Protein AF-A0A7T8GVG1-F1 (afdb_monomer_lite)

Foldseek 3Di:
DDPPVVLLVQLLVCVLVVHDLVVSCVVSVHDSVSSVVSCPDPVNCCSVVVPPD

Structure (mmCIF, N/CA/C/O backbone):
data_AF-A0A7T8GVG1-F1
#
_entry.id   AF-A0A7T8GVG1-F1
#
loop_
_atom_site.group_PDB
_atom_site.id
_atom_site.type_symbol
_atom_site.label_atom_id
_atom_site.label_alt_id
_atom_site.label_comp_id
_atom_site.label_asym_id
_atom_site.label_entity_id
_atom_site.label_seq_id
_atom_site.pdbx_PDB_ins_code
_atom_site.Cartn_x
_atom_site.Cartn_y
_atom_site.Cartn_z
_atom_site.occupancy
_atom_site.B_iso_or_equiv
_atom_site.auth_seq_id
_atom_site.auth_comp_id
_atom_site.auth_asym_id
_atom_site.auth_atom_id
_atom_site.pdbx_PDB_model_num
ATOM 1 N N . MET A 1 1 ? 22.082 -3.114 -2.375 1.00 43.53 1 MET A N 1
ATOM 2 C CA . MET A 1 1 ? 21.097 -2.254 -1.677 1.00 43.53 1 MET A CA 1
ATOM 3 C C . MET A 1 1 ? 19.695 -2.641 -2.123 1.00 43.53 1 MET A C 1
ATOM 5 O O . MET A 1 1 ? 19.405 -2.616 -3.310 1.00 43.53 1 MET A O 1
ATOM 9 N N . SER A 1 2 ? 18.872 -3.095 -1.179 1.00 52.22 2 SER A N 1
ATOM 10 C CA . SER A 1 2 ? 17.596 -3.789 -1.388 1.00 52.22 2 SER A CA 1
ATOM 11 C C . SER A 1 2 ? 16.517 -2.914 -2.041 1.00 52.22 2 SER A C 1
ATOM 13 O O . SER A 1 2 ? 15.857 -2.134 -1.353 1.00 52.22 2 SER A O 1
ATOM 15 N N . HIS A 1 3 ? 16.270 -3.091 -3.342 1.00 55.22 3 HIS A N 1
ATOM 16 C CA . HIS A 1 3 ? 15.114 -2.490 -4.028 1.00 55.22 3 HIS A CA 1
ATOM 17 C C . HIS A 1 3 ? 13.775 -2.873 -3.366 1.00 55.22 3 HIS A C 1
ATOM 19 O O . HIS A 1 3 ? 12.840 -2.078 -3.338 1.00 55.22 3 HIS A O 1
ATOM 25 N N . GLU A 1 4 ? 13.707 -4.048 -2.739 1.00 59.06 4 GLU A N 1
ATOM 26 C CA . GLU A 1 4 ? 12.477 -4.592 -2.162 1.00 59.06 4 GLU A CA 1
ATOM 27 C C . GLU A 1 4 ? 11.989 -3.876 -0.887 1.00 59.06 4 GLU A C 1
ATOM 29 O O . GLU A 1 4 ? 10.784 -3.813 -0.632 1.00 59.06 4 GLU A O 1
ATOM 34 N N . LYS A 1 5 ? 12.896 -3.291 -0.086 1.00 63.38 5 LYS A N 1
ATOM 35 C CA . LYS A 1 5 ? 12.510 -2.562 1.139 1.00 63.38 5 LYS A CA 1
ATOM 36 C C . LYS A 1 5 ? 11.796 -1.245 0.817 1.00 63.38 5 LYS A C 1
ATOM 38 O O . LYS A 1 5 ? 10.743 -0.976 1.391 1.00 63.38 5 LYS A O 1
ATOM 43 N N . LYS A 1 6 ? 12.303 -0.486 -0.164 1.00 73.12 6 LYS A N 1
ATOM 44 C CA . LYS A 1 6 ? 11.730 0.812 -0.569 1.00 73.12 6 LYS A CA 1
ATOM 45 C C . LYS A 1 6 ? 10.293 0.691 -1.090 1.00 73.12 6 LYS A C 1
ATOM 47 O O . LYS A 1 6 ? 9.474 1.571 -0.832 1.00 73.12 6 LYS A O 1
ATOM 52 N N . SER A 1 7 ? 9.964 -0.398 -1.788 1.00 79.38 7 SER A N 1
ATOM 53 C CA . SER A 1 7 ? 8.613 -0.616 -2.322 1.00 79.38 7 SER A CA 1
ATOM 54 C C . SER A 1 7 ? 7.583 -0.854 -1.219 1.00 79.38 7 SER A C 1
ATOM 56 O O . SER A 1 7 ? 6.490 -0.298 -1.278 1.00 79.38 7 SER A O 1
ATOM 58 N N . ARG A 1 8 ? 7.925 -1.617 -0.172 1.00 81.38 8 ARG A N 1
ATOM 59 C CA . ARG A 1 8 ? 7.005 -1.876 0.953 1.00 81.38 8 ARG A CA 1
ATOM 60 C C . ARG A 1 8 ? 6.709 -0.610 1.755 1.00 81.38 8 ARG A C 1
ATOM 62 O O . ARG A 1 8 ? 5.567 -0.412 2.161 1.00 81.38 8 ARG A O 1
ATOM 69 N N . GLU A 1 9 ? 7.708 0.248 1.947 1.00 84.62 9 GLU A N 1
ATOM 70 C CA . GLU A 1 9 ? 7.530 1.540 2.621 1.00 84.62 9 GLU A CA 1
ATOM 71 C C . GLU A 1 9 ? 6.636 2.484 1.811 1.00 84.62 9 GLU A C 1
ATOM 73 O O . GLU A 1 9 ? 5.689 3.03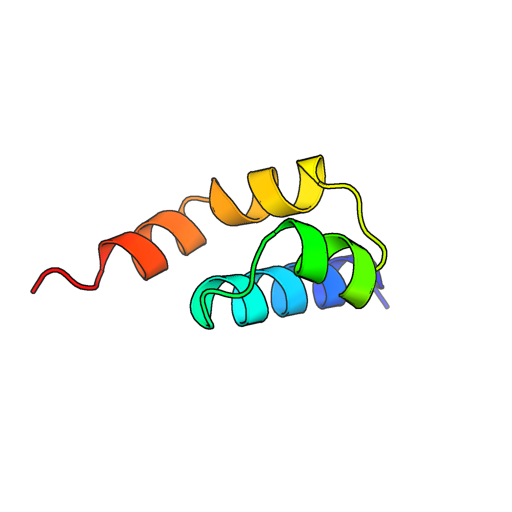1 2.369 1.00 84.62 9 GLU A O 1
ATOM 78 N N . LYS A 1 10 ? 6.841 2.588 0.489 1.00 87.50 10 LYS A N 1
ATOM 79 C CA . LYS A 1 10 ? 5.939 3.347 -0.399 1.00 87.50 10 LYS A CA 1
ATOM 80 C C . LYS A 1 10 ? 4.507 2.815 -0.382 1.00 87.50 10 LYS A C 1
ATOM 82 O O . LYS A 1 10 ? 3.570 3.600 -0.307 1.00 87.50 10 LYS A O 1
ATOM 87 N N . ILE A 1 11 ? 4.322 1.492 -0.431 1.00 87.88 11 ILE A N 1
ATOM 88 C CA . ILE A 1 11 ? 2.990 0.871 -0.344 1.00 87.88 11 ILE A CA 1
ATOM 89 C C . ILE A 1 11 ? 2.324 1.233 0.985 1.00 87.88 11 ILE A C 1
ATOM 91 O O . ILE A 1 11 ? 1.151 1.595 0.995 1.00 87.88 11 ILE A O 1
ATOM 95 N N . ALA A 1 12 ? 3.056 1.151 2.099 1.00 86.06 12 ALA A N 1
ATOM 96 C CA . ALA A 1 12 ? 2.534 1.525 3.406 1.00 86.06 12 ALA A CA 1
ATOM 97 C C . ALA A 1 12 ? 2.148 3.010 3.449 1.00 86.06 12 ALA A C 1
ATOM 99 O O . ALA A 1 12 ? 1.053 3.332 3.892 1.00 86.06 12 ALA A O 1
ATOM 100 N N . ASP A 1 13 ? 2.990 3.910 2.952 1.00 88.00 13 ASP A N 1
ATOM 101 C CA . ASP A 1 13 ? 2.696 5.345 2.941 1.00 88.00 13 ASP A CA 1
ATOM 102 C C . ASP A 1 13 ? 1.424 5.673 2.137 1.00 88.00 13 ASP A C 1
ATOM 104 O O . ASP A 1 13 ? 0.493 6.296 2.648 1.00 88.00 13 ASP A O 1
ATOM 108 N N . LEU A 1 14 ? 1.303 5.104 0.934 1.00 88.38 14 LEU A N 1
ATOM 109 C CA . LEU A 1 14 ? 0.121 5.260 0.083 1.00 88.38 14 LEU A CA 1
ATOM 110 C C . LEU A 1 14 ? -1.147 4.658 0.714 1.00 88.38 14 LEU A C 1
ATOM 112 O O . LEU A 1 14 ? -2.235 5.221 0.593 1.00 88.38 14 LEU A O 1
ATOM 116 N N . LEU A 1 15 ? -1.022 3.530 1.417 1.00 86.44 15 LEU A N 1
ATOM 117 C CA . LEU A 1 15 ? -2.124 2.926 2.167 1.00 86.44 15 LEU A CA 1
ATOM 118 C C . LEU A 1 15 ? -2.551 3.794 3.365 1.00 86.44 15 LEU A C 1
ATOM 120 O O . LEU A 1 15 ? -3.748 3.877 3.637 1.00 86.44 15 LEU A O 1
ATOM 124 N N . LYS A 1 16 ? -1.618 4.464 4.066 1.00 84.62 16 LYS A N 1
ATOM 125 C CA . LYS A 1 16 ? -1.958 5.453 5.114 1.00 84.62 16 LYS A CA 1
ATOM 126 C C . LYS A 1 16 ? -2.692 6.651 4.521 1.00 84.62 16 LYS A C 1
ATOM 128 O O . LYS A 1 16 ? -3.670 7.108 5.103 1.00 84.62 16 LYS A O 1
ATOM 133 N N . ALA A 1 17 ? -2.273 7.098 3.339 1.00 86.94 17 ALA A N 1
ATOM 134 C CA . ALA A 1 17 ? -2.928 8.157 2.577 1.00 86.94 17 ALA A CA 1
ATOM 1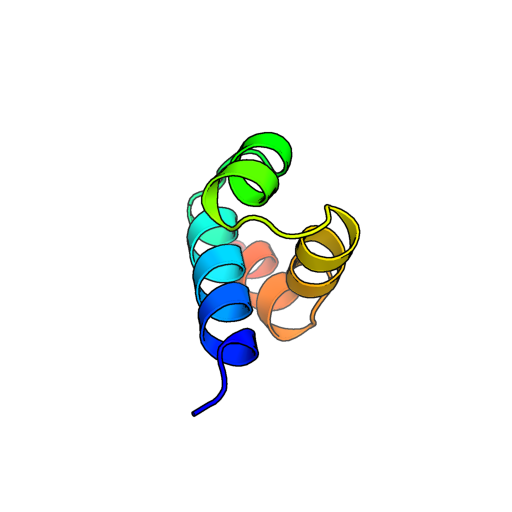35 C C . ALA A 1 17 ? -4.287 7.739 1.971 1.00 86.94 17 ALA A C 1
ATOM 137 O O . ALA A 1 17 ? -4.888 8.511 1.228 1.00 86.94 17 ALA A O 1
ATOM 138 N N . LYS A 1 18 ? -4.787 6.528 2.278 1.00 83.19 18 LYS A N 1
ATOM 139 C CA . LYS A 1 18 ? -6.051 5.963 1.769 1.00 83.19 18 LYS A CA 1
ATOM 140 C C . LYS A 1 18 ? -6.131 5.929 0.236 1.00 83.19 18 LYS A C 1
ATOM 142 O O . LYS A 1 18 ? -7.218 5.986 -0.335 1.00 83.19 18 LYS A O 1
ATOM 147 N N . VAL A 1 19 ? -4.986 5.807 -0.439 1.00 87.19 19 VAL A N 1
ATOM 148 C CA . VAL A 1 19 ? -4.932 5.658 -1.896 1.00 87.19 19 VAL A CA 1
ATOM 149 C C . VAL A 1 19 ? -5.500 4.297 -2.289 1.00 87.19 19 VAL A C 1
ATOM 151 O O . VAL A 1 19 ? -5.274 3.282 -1.626 1.00 87.19 19 VAL A O 1
ATOM 154 N N . ASP A 1 20 ? -6.237 4.269 -3.397 1.00 87.31 20 ASP A N 1
ATOM 155 C CA . ASP A 1 20 ? -6.828 3.040 -3.906 1.00 87.31 20 ASP A CA 1
ATOM 156 C C . ASP A 1 20 ? -5.749 2.003 -4.254 1.00 87.31 20 ASP A C 1
ATOM 158 O O . ASP A 1 20 ? -4.777 2.302 -4.953 1.00 87.31 20 ASP A O 1
ATOM 162 N N . LYS A 1 21 ? -5.930 0.757 -3.810 1.00 86.12 21 LYS A N 1
ATOM 163 C CA . LYS A 1 21 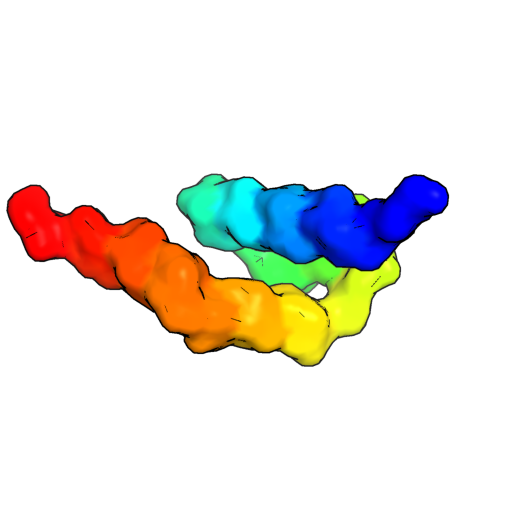? -4.958 -0.334 -4.003 1.00 86.12 21 LYS A CA 1
ATOM 164 C C . LYS A 1 21 ? -4.657 -0.570 -5.483 1.00 86.12 21 LYS A C 1
ATOM 166 O O . LYS A 1 21 ? -3.524 -0.909 -5.827 1.00 86.12 21 LYS A O 1
ATOM 171 N N . LYS A 1 22 ? -5.647 -0.335 -6.358 1.00 87.69 22 LYS A N 1
ATOM 172 C CA . LYS A 1 22 ? -5.473 -0.405 -7.814 1.00 87.69 22 LYS A CA 1
ATOM 173 C C . LYS A 1 22 ? -4.530 0.665 -8.351 1.00 87.69 22 LYS A C 1
ATOM 175 O O . LYS A 1 22 ? -3.830 0.416 -9.319 1.00 87.69 22 LYS A O 1
ATOM 180 N N . LYS A 1 23 ? -4.467 1.838 -7.722 1.00 88.69 23 LYS A N 1
ATOM 181 C CA . LYS A 1 23 ? -3.497 2.884 -8.074 1.00 88.69 23 LYS A CA 1
ATOM 182 C C . LYS A 1 23 ? -2.123 2.582 -7.483 1.00 88.69 23 LYS A C 1
ATOM 184 O O . LYS A 1 23 ? -1.121 2.760 -8.163 1.00 88.69 23 LYS A O 1
ATOM 189 N N . ILE A 1 24 ? -2.069 2.059 -6.257 1.00 87.69 24 ILE A N 1
ATOM 190 C CA . ILE A 1 24 ? -0.808 1.703 -5.583 1.00 87.69 24 ILE A CA 1
ATOM 191 C C . ILE A 1 24 ? -0.016 0.665 -6.388 1.00 87.69 24 ILE A C 1
ATOM 193 O O . ILE A 1 24 ? 1.194 0.819 -6.543 1.00 87.69 24 ILE A O 1
ATOM 197 N N . LEU A 1 25 ? -0.685 -0.357 -6.938 1.00 85.88 25 LEU A N 1
ATOM 198 C CA . LEU A 1 25 ? -0.020 -1.378 -7.759 1.00 85.88 25 LEU A CA 1
ATOM 199 C C . LEU A 1 25 ? 0.648 -0.766 -9.003 1.00 85.88 25 LEU A C 1
ATOM 201 O O . LEU A 1 25 ? 1.754 -1.167 -9.350 1.00 85.88 25 LEU A O 1
ATOM 205 N N . VAL A 1 26 ? 0.010 0.237 -9.622 1.00 86.62 26 VAL A N 1
ATOM 206 C CA . VAL A 1 26 ? 0.514 0.933 -10.817 1.00 86.62 26 VAL A CA 1
ATOM 207 C C . VAL A 1 26 ? 1.667 1.864 -10.449 1.00 86.62 26 VAL A C 1
ATOM 209 O O . VAL A 1 26 ? 2.695 1.853 -11.114 1.00 86.62 26 VAL A O 1
ATOM 212 N N . ILE A 1 27 ? 1.534 2.625 -9.358 1.00 85.44 27 ILE A N 1
ATOM 213 C CA . ILE A 1 27 ? 2.555 3.578 -8.889 1.00 85.44 27 ILE A CA 1
ATOM 214 C C . ILE A 1 27 ? 3.844 2.862 -8.468 1.00 85.44 27 ILE A C 1
ATOM 216 O O . ILE A 1 27 ? 4.944 3.353 -8.713 1.00 85.44 27 ILE A O 1
ATOM 220 N N . VAL A 1 28 ? 3.717 1.721 -7.788 1.00 84.06 28 VAL A N 1
ATOM 221 C CA . VAL A 1 28 ? 4.863 0.978 -7.244 1.00 84.06 28 VAL A CA 1
ATOM 222 C C . VAL A 1 28 ? 5.355 -0.100 -8.217 1.00 84.06 28 VAL A C 1
ATOM 224 O O . VAL A 1 28 ? 6.479 -0.576 -8.075 1.00 84.06 28 VAL A O 1
ATOM 227 N N . GLY A 1 29 ? 4.548 -0.483 -9.209 1.00 85.00 29 GLY A N 1
ATOM 228 C CA . GLY A 1 29 ? 4.874 -1.560 -10.145 1.00 85.00 29 GLY A CA 1
ATOM 229 C C . GLY A 1 29 ? 4.962 -2.921 -9.451 1.00 85.00 29 GLY A C 1
ATOM 230 O O . GLY A 1 29 ? 5.878 -3.695 -9.707 1.00 85.00 29 GLY A O 1
ATOM 231 N N . CYS A 1 30 ? 4.057 -3.194 -8.508 1.00 83.69 30 CYS A N 1
ATOM 232 C CA . CYS A 1 30 ? 4.047 -4.423 -7.708 1.00 83.69 30 CYS A CA 1
ATOM 233 C C . CYS A 1 30 ? 2.692 -5.125 -7.789 1.00 83.69 30 CYS A C 1
ATOM 235 O O . CYS A 1 30 ? 1.662 -4.486 -7.977 1.00 83.69 30 CYS A O 1
ATOM 237 N N . SER A 1 31 ? 2.674 -6.439 -7.568 1.00 86.38 31 SER A N 1
ATOM 238 C CA . SER A 1 31 ? 1.436 -7.221 -7.565 1.00 86.38 31 SER A CA 1
ATOM 239 C C . SER A 1 31 ? 0.471 -6.780 -6.461 1.00 86.38 31 SER A C 1
ATOM 241 O O . SER A 1 31 ? 0.881 -6.454 -5.343 1.00 86.38 31 SER A O 1
ATOM 243 N N . LEU A 1 32 ? -0.836 -6.870 -6.735 1.00 84.88 32 LEU A N 1
ATOM 244 C CA . LEU A 1 32 ? -1.894 -6.637 -5.741 1.00 84.88 32 LEU A CA 1
ATOM 245 C C . LEU A 1 32 ? -1.688 -7.475 -4.475 1.00 84.88 32 LEU A C 1
ATOM 247 O O . LEU A 1 32 ? -1.867 -6.963 -3.374 1.00 84.88 32 LEU A O 1
ATOM 251 N N . ALA A 1 33 ? -1.240 -8.725 -4.621 1.00 86.00 33 ALA A N 1
ATOM 252 C CA . ALA A 1 33 ? -0.910 -9.602 -3.499 1.00 86.00 33 ALA A CA 1
ATOM 253 C C . ALA A 1 33 ? 0.085 -8.954 -2.520 1.00 86.00 33 ALA A C 1
ATOM 255 O O . ALA A 1 33 ? -0.117 -9.012 -1.310 1.00 86.00 33 ALA A O 1
ATOM 256 N N . THR A 1 34 ? 1.105 -8.257 -3.026 1.00 84.81 34 THR A N 1
ATOM 257 C CA . THR A 1 34 ? 2.083 -7.531 -2.204 1.00 84.81 34 THR A CA 1
ATOM 258 C C . THR A 1 34 ? 1.421 -6.393 -1.433 1.00 84.81 34 THR A C 1
ATOM 260 O O . THR A 1 34 ? 1.685 -6.223 -0.244 1.00 84.81 34 THR A O 1
ATOM 263 N N . VAL A 1 35 ? 0.512 -5.650 -2.071 1.00 85.81 35 VAL A N 1
ATOM 264 C CA . VAL A 1 35 ? -0.253 -4.572 -1.421 1.00 85.81 35 VAL A CA 1
ATOM 265 C C . VAL A 1 35 ? -1.129 -5.126 -0.295 1.00 85.81 35 VAL A C 1
ATOM 267 O O . VAL A 1 35 ? -1.124 -4.583 0.810 1.00 85.81 35 VAL A O 1
ATOM 270 N N . TYR A 1 36 ? -1.818 -6.246 -0.530 1.00 86.56 36 TYR A N 1
ATOM 271 C CA . TYR A 1 36 ? -2.597 -6.934 0.504 1.00 86.56 36 TYR A CA 1
ATOM 272 C C . TYR A 1 36 ? -1.721 -7.480 1.632 1.00 86.56 36 TYR A C 1
ATOM 274 O O . TYR A 1 36 ? -2.103 -7.378 2.795 1.00 86.56 36 TYR A O 1
ATOM 282 N N . ASN A 1 37 ? -0.536 -8.008 1.325 1.00 87.12 37 ASN A N 1
ATOM 283 C CA . ASN A 1 37 ? 0.381 -8.535 2.332 1.00 87.12 37 ASN A CA 1
ATOM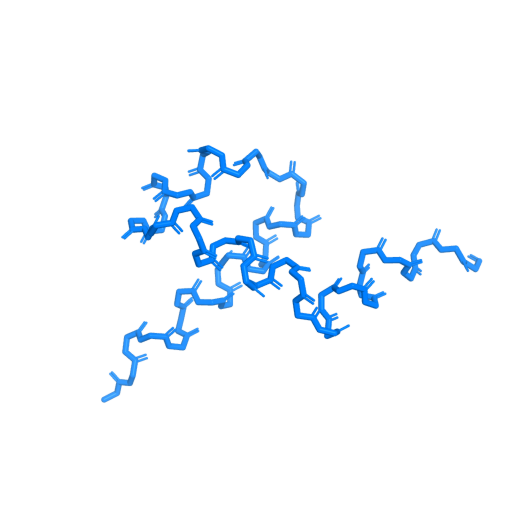 284 C C . ASN A 1 37 ? 0.919 -7.420 3.247 1.00 87.12 37 ASN A C 1
ATOM 286 O O . ASN A 1 37 ? 0.973 -7.565 4.471 1.00 87.12 37 ASN A O 1
ATOM 290 N N . VAL A 1 38 ? 1.236 -6.254 2.671 1.00 84.12 38 VAL A N 1
ATOM 291 C CA . VAL A 1 38 ? 1.621 -5.056 3.434 1.00 84.12 38 VAL A CA 1
ATOM 292 C C . VAL A 1 38 ? 0.441 -4.531 4.253 1.00 84.12 38 VAL A C 1
ATOM 294 O O . VAL A 1 38 ? 0.613 -4.220 5.427 1.00 84.12 38 VAL A O 1
ATOM 297 N N . GLN A 1 39 ? -0.772 -4.499 3.694 1.00 83.19 39 GLN A N 1
ATOM 298 C CA . GLN A 1 39 ? -1.972 -4.086 4.428 1.00 83.19 39 GLN A CA 1
ATOM 299 C C . GLN A 1 39 ? -2.299 -5.031 5.595 1.00 83.19 39 GLN A C 1
ATOM 301 O O . GLN A 1 39 ? -2.675 -4.582 6.676 1.00 83.19 39 GLN A O 1
ATOM 306 N N . SER A 1 40 ? -2.155 -6.340 5.386 1.00 82.62 40 SER A N 1
ATOM 307 C CA . SER A 1 40 ? -2.432 -7.367 6.393 1.00 82.62 40 SER A CA 1
ATOM 308 C C . SER A 1 40 ? -1.337 -7.462 7.462 1.00 82.62 40 SER A C 1
ATOM 310 O O . SER A 1 40 ? -1.558 -8.043 8.528 1.00 82.62 40 SER A O 1
ATOM 312 N N . SER A 1 41 ? -0.171 -6.856 7.222 1.00 83.38 41 SER A N 1
ATOM 313 C CA . SER A 1 41 ? 0.928 -6.845 8.183 1.00 83.38 41 SER A CA 1
ATOM 314 C C . SER A 1 41 ? 0.495 -6.207 9.506 1.00 83.38 41 SER A C 1
ATOM 316 O O . SER A 1 41 ? -0.110 -5.136 9.532 1.00 83.38 41 SER A O 1
ATOM 318 N N . LYS A 1 42 ? 0.856 -6.843 10.629 1.00 69.44 42 LYS A N 1
ATOM 319 C CA . LYS A 1 42 ? 0.470 -6.435 11.996 1.00 69.44 42 LYS A CA 1
ATOM 320 C C . LYS A 1 42 ? 0.764 -4.955 12.284 1.00 69.44 42 LYS A C 1
ATOM 322 O O . LYS A 1 42 ? -0.072 -4.263 12.856 1.00 69.44 42 LYS A O 1
ATOM 327 N N . LYS A 1 43 ? 1.909 -4.450 11.806 1.00 72.25 43 LYS A N 1
ATOM 328 C CA . LYS A 1 43 ? 2.303 -3.031 11.896 1.00 72.25 43 LYS A CA 1
ATOM 329 C C . LYS A 1 43 ? 1.305 -2.101 11.196 1.00 72.25 43 LYS A C 1
ATOM 331 O O . LYS A 1 43 ? 0.978 -1.049 11.726 1.00 72.25 43 LYS A O 1
ATOM 336 N N . MET A 1 44 ? 0.795 -2.505 10.037 1.00 73.00 44 MET A N 1
ATOM 337 C CA . MET A 1 44 ? -0.148 -1.720 9.247 1.00 73.00 44 MET A CA 1
ATOM 338 C C . MET A 1 44 ? -1.572 -1.803 9.793 1.00 73.00 44 MET A C 1
ATOM 340 O O . MET A 1 44 ? -2.261 -0.790 9.850 1.00 73.00 44 MET A O 1
ATOM 344 N N . LYS A 1 45 ? -1.987 -2.979 10.281 1.00 72.94 45 LYS A N 1
ATOM 345 C CA . LYS A 1 45 ? -3.258 -3.145 10.998 1.00 72.94 45 LYS A CA 1
ATOM 346 C C . LYS A 1 45 ? -3.341 -2.238 12.220 1.00 72.94 45 LYS A C 1
ATOM 348 O O . LYS A 1 45 ? -4.366 -1.603 12.395 1.00 72.94 45 LYS A O 1
ATOM 353 N N . MET A 1 46 ? -2.276 -2.122 13.018 1.00 71.38 46 MET A N 1
ATOM 354 C CA . MET A 1 46 ? -2.258 -1.193 14.156 1.00 71.38 46 MET A CA 1
ATOM 355 C C . MET A 1 46 ? -2.308 0.273 13.718 1.00 71.38 46 MET A C 1
ATOM 357 O O . MET A 1 46 ? -3.016 1.052 14.336 1.00 71.38 46 MET A O 1
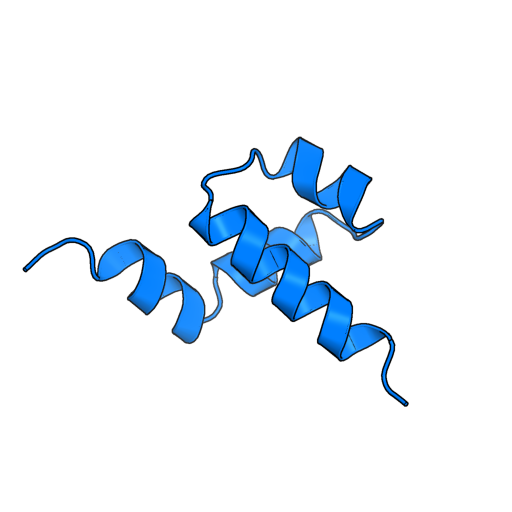ATOM 361 N N . VAL A 1 47 ? -1.621 0.654 12.636 1.00 71.19 47 VAL A N 1
ATOM 362 C CA . VAL A 1 47 ? -1.691 2.031 12.110 1.00 71.19 47 VAL A CA 1
ATOM 363 C C . VAL A 1 47 ? -3.084 2.366 11.565 1.00 71.19 47 VAL A C 1
ATOM 365 O O . VAL A 1 47 ? -3.570 3.468 11.777 1.00 71.19 47 VAL A O 1
ATOM 368 N N . LEU A 1 48 ? -3.736 1.425 10.878 1.00 65.19 48 LEU A N 1
ATOM 369 C CA . LEU A 1 48 ? -5.081 1.617 10.330 1.00 65.19 48 LEU A CA 1
ATOM 370 C C . LEU A 1 48 ? -6.182 1.494 11.399 1.00 65.19 48 LEU A C 1
ATOM 372 O O . LEU A 1 48 ? -7.222 2.129 11.268 1.00 65.19 48 LEU A O 1
ATOM 376 N N . ALA A 1 49 ? -5.974 0.681 12.439 1.00 68.62 49 ALA A N 1
ATOM 377 C CA . ALA A 1 49 ? -6.915 0.503 13.549 1.00 68.62 49 ALA A CA 1
ATOM 378 C C . ALA A 1 49 ? -6.722 1.531 14.677 1.00 68.62 49 ALA A C 1
ATOM 380 O O . ALA A 1 49 ? -7.655 1.783 15.433 1.00 68.62 49 ALA A O 1
ATOM 381 N N . GLY A 1 50 ? -5.5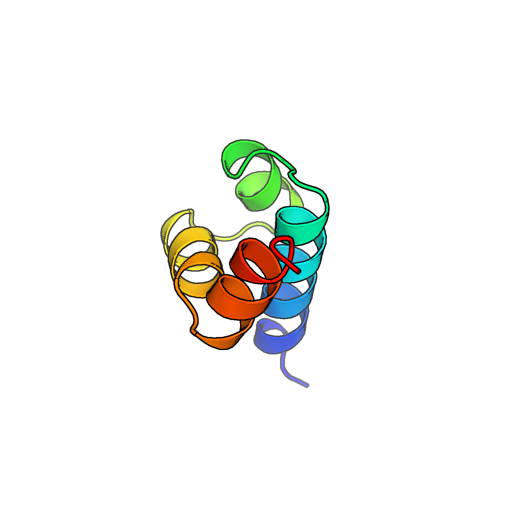38 2.139 14.779 1.00 56.22 50 GLY A N 1
ATOM 382 C CA . GLY A 1 50 ? -5.152 3.095 15.820 1.00 56.22 50 GLY A CA 1
ATOM 383 C C . GLY A 1 50 ? -5.827 4.465 15.735 1.00 56.22 50 GLY A C 1
ATOM 384 O O . GLY A 1 50 ? -5.504 5.337 16.526 1.00 56.22 50 GLY A O 1
ATOM 385 N N . SER A 1 51 ? -6.781 4.670 14.823 1.00 54.22 51 SER A N 1
ATOM 386 C CA . SER A 1 51 ? -7.648 5.860 14.793 1.00 54.22 51 SER A CA 1
ATOM 387 C C . SER A 1 51 ? -8.882 5.738 15.708 1.00 54.22 51 SER A C 1
ATOM 389 O O . SER A 1 51 ? -9.885 6.406 15.477 1.00 54.22 51 SER A O 1
ATOM 391 N N . ARG A 1 52 ? -8.840 4.859 16.718 1.00 49.28 52 ARG A N 1
ATOM 392 C CA . ARG A 1 52 ? -9.838 4.757 17.795 1.00 49.28 52 ARG A CA 1
ATOM 393 C C . ARG A 1 52 ? -9.149 4.901 19.155 1.00 49.28 52 ARG A C 1
ATOM 395 O O . ARG A 1 52 ? -8.960 3.906 19.848 1.00 49.28 52 ARG A O 1
ATOM 402 N N . GLN A 1 53 ? -8.763 6.121 19.505 1.00 42.62 53 GLN A N 1
ATOM 403 C CA . GLN A 1 53 ? -8.689 6.606 20.885 1.00 42.62 53 GLN A CA 1
ATOM 404 C C . GLN A 1 53 ? -9.178 8.046 20.894 1.00 42.62 53 GLN A C 1
ATOM 406 O O . GLN A 1 53 ? -8.855 8.761 19.918 1.00 42.62 53 GLN A O 1
#

Radius of gyration: 11.09 Å; chains: 1; bounding box: 31×18×32 Å

Sequence (53 aa):
MSHEKKSREKIADLLKAKVDKKKILVIVGCSLATVYNVQSSKKMKMVLAGSRQ

Secondary structure (DSSP, 8-state):
--HHHHHHHHHHHHHHTT--HHHHHHHHT--HHHHHHHHHSHHHHHHHH----

pLDDT: mean 77.5, std 12.83, range [42.62, 88.69]

Organism: Caligus rogercresseyi (NCBI:txid217165)